Protein AF-A0A421GBT0-F1 (afdb_monomer_lite)

Secondary structure (DSSP, 8-state):
-TT-S------SSHHHHHHHHHHHHHGGG--HHHHHHHHHHS----------HHHHHHHHH-

Sequence (62 aa):
NENVSTVLVGAKTLMQLEQNLKALGAVELITSDVKAKIDALVPFVPQLDCTDQTAIMRSRHL

Foldseek 3Di:
DVVDPDDDDDDPDPVRVVVVVVVVVCVVVCDPVNVVVVCVVDVDDDDDPDPPVVVVVVVVPD

Radius of gyration: 17.0 Å; chains: 1; bounding box: 35×36×31 Å

pLDDT: mean 77.6, std 6.76, range [59.59, 87.81]

Organism: NCBI:txid325452

Structure (mmCIF, N/CA/C/O backbone):
data_AF-A0A421GBT0-F1
#
_entry.id   AF-A0A421GBT0-F1
#
loop_
_atom_site.group_PDB
_atom_site.id
_atom_site.type_symbol
_atom_site.label_atom_id
_atom_site.label_alt_id
_atom_site.label_comp_id
_atom_site.label_asym_id
_atom_site.labe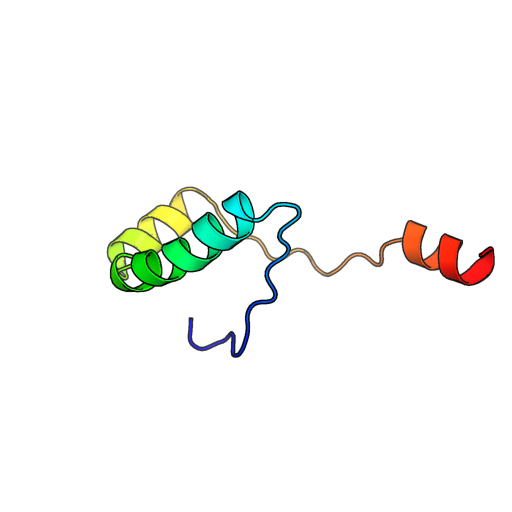l_entity_id
_atom_site.label_seq_id
_atom_site.pdbx_PDB_ins_code
_atom_site.Cartn_x
_atom_site.Cartn_y
_atom_site.Cartn_z
_atom_site.occupancy
_atom_site.B_iso_or_equiv
_atom_site.auth_seq_id
_atom_site.auth_comp_id
_atom_site.auth_asym_id
_atom_site.auth_atom_id
_atom_site.pdbx_PDB_model_num
ATOM 1 N N . ASN A 1 1 ? -9.386 -5.156 -3.488 1.00 65.56 1 ASN A N 1
ATOM 2 C CA . ASN A 1 1 ? -9.208 -6.000 -4.690 1.00 65.56 1 ASN A CA 1
ATOM 3 C C . ASN A 1 1 ? -9.891 -7.316 -4.379 1.00 65.56 1 ASN A C 1
ATOM 5 O O . ASN A 1 1 ? -9.474 -7.959 -3.430 1.00 65.56 1 ASN A O 1
ATOM 9 N N . GLU A 1 2 ? -10.966 -7.662 -5.081 1.00 68.25 2 GLU A N 1
ATOM 10 C CA . GLU A 1 2 ? -11.800 -8.828 -4.736 1.00 68.25 2 GLU A CA 1
ATOM 11 C C . GLU A 1 2 ? -11.096 -10.173 -4.984 1.00 68.25 2 GLU A C 1
ATOM 13 O O . GLU A 1 2 ? -11.492 -11.185 -4.419 1.00 68.25 2 GLU A O 1
ATOM 18 N N . ASN A 1 3 ? -10.003 -10.181 -5.755 1.00 75.06 3 ASN A N 1
ATOM 19 C CA . ASN A 1 3 ? -9.254 -11.394 -6.098 1.00 75.06 3 ASN A CA 1
ATOM 20 C C . ASN A 1 3 ? -8.120 -11.733 -5.111 1.00 75.06 3 ASN A C 1
ATOM 22 O O . ASN A 1 3 ? -7.364 -12.671 -5.352 1.00 75.06 3 ASN A O 1
ATOM 26 N N . VAL A 1 4 ? -7.946 -10.960 -4.032 1.00 73.38 4 VAL A N 1
ATOM 27 C CA . VAL A 1 4 ? -6.851 -11.147 -3.066 1.00 73.38 4 VAL A CA 1
ATOM 28 C C . VAL A 1 4 ? -7.422 -11.197 -1.655 1.00 73.38 4 VAL A C 1
ATOM 30 O O . VAL A 1 4 ? -7.887 -10.184 -1.140 1.00 73.38 4 VAL A O 1
ATOM 33 N N . SER A 1 5 ? -7.370 -12.371 -1.021 1.00 73.69 5 SER A N 1
ATOM 34 C CA . SER A 1 5 ? -7.890 -12.567 0.341 1.00 73.69 5 SER A CA 1
ATOM 35 C C . SER A 1 5 ? -6.941 -12.055 1.429 1.00 73.69 5 SER A C 1
ATOM 37 O O . SER A 1 5 ? -7.406 -11.528 2.434 1.00 73.69 5 SER A O 1
ATOM 39 N N . THR A 1 6 ? -5.624 -12.173 1.222 1.00 78.62 6 THR A N 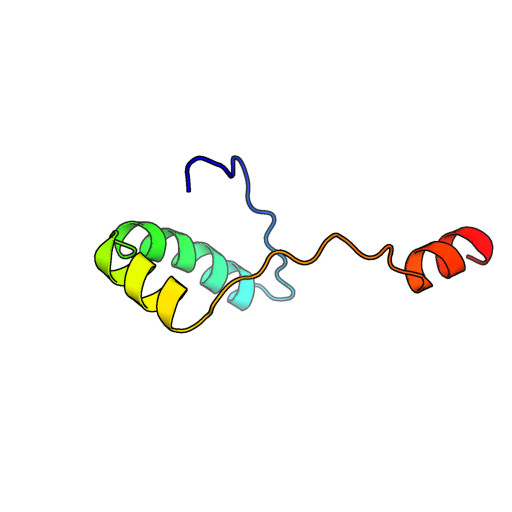1
ATOM 40 C CA . THR A 1 6 ? -4.595 -11.750 2.187 1.00 78.62 6 THR A CA 1
ATOM 41 C C . THR A 1 6 ? -3.349 -11.266 1.450 1.00 78.62 6 THR A C 1
ATOM 43 O O . THR A 1 6 ? -2.918 -11.893 0.484 1.00 78.62 6 THR A O 1
ATOM 46 N N . VAL A 1 7 ? -2.742 -10.177 1.929 1.00 80.06 7 VAL A N 1
ATOM 47 C CA . VAL A 1 7 ? -1.450 -9.669 1.442 1.00 80.06 7 VAL A CA 1
ATOM 48 C C . VAL A 1 7 ? -0.394 -9.902 2.517 1.00 80.06 7 VAL A C 1
ATOM 50 O O . VAL A 1 7 ? -0.569 -9.494 3.664 1.00 80.06 7 VAL A O 1
ATOM 53 N N . LEU A 1 8 ? 0.706 -10.556 2.147 1.00 84.62 8 LEU A N 1
ATOM 54 C CA . LEU A 1 8 ? 1.838 -10.800 3.036 1.00 84.62 8 LEU A CA 1
ATOM 55 C C . LEU A 1 8 ? 2.816 -9.632 2.912 1.00 84.62 8 LEU A C 1
ATOM 57 O O . LEU A 1 8 ? 3.313 -9.351 1.823 1.00 84.62 8 LEU A O 1
ATOM 61 N N . VAL A 1 9 ? 3.068 -8.928 4.016 1.00 83.44 9 VAL A N 1
ATOM 62 C CA . VAL A 1 9 ? 3.883 -7.711 4.004 1.00 83.44 9 VAL A CA 1
ATOM 63 C C . VAL A 1 9 ? 5.179 -7.929 4.777 1.00 83.44 9 VAL A C 1
ATOM 65 O O . VAL A 1 9 ? 5.163 -8.187 5.978 1.00 83.44 9 VAL A O 1
ATOM 68 N N . GLY A 1 10 ? 6.312 -7.799 4.087 1.00 84.00 10 GLY A N 1
ATOM 69 C CA . GLY A 1 10 ? 7.632 -7.821 4.712 1.00 84.00 10 GLY A CA 1
ATOM 70 C C . GLY A 1 10 ? 8.012 -6.449 5.273 1.00 84.00 10 GLY A C 1
ATOM 71 O O . GLY A 1 10 ? 7.929 -5.442 4.573 1.00 84.00 10 GLY A O 1
ATOM 72 N N . ALA A 1 11 ? 8.471 -6.407 6.522 1.00 85.50 11 ALA A N 1
ATOM 73 C CA . ALA A 1 11 ? 9.052 -5.216 7.135 1.00 85.50 11 ALA A CA 1
ATOM 74 C C . ALA A 1 11 ? 10.354 -5.592 7.849 1.00 85.50 11 ALA A C 1
ATOM 76 O O . ALA A 1 11 ? 10.384 -6.537 8.634 1.00 85.50 11 ALA A O 1
ATOM 77 N N . LYS A 1 12 ? 11.436 -4.853 7.580 1.00 82.75 12 LYS A N 1
ATOM 78 C CA . LYS A 1 12 ? 12.734 -5.044 8.248 1.00 82.75 12 LYS A CA 1
ATOM 79 C C . LYS A 1 12 ? 12.851 -4.198 9.517 1.00 82.75 12 LYS A C 1
ATOM 81 O O . LYS A 1 12 ? 13.585 -4.559 10.431 1.00 82.75 12 LYS A O 1
ATOM 86 N N . THR A 1 13 ? 12.152 -3.066 9.573 1.00 85.06 13 THR A N 1
ATOM 87 C CA . THR A 1 13 ? 12.174 -2.126 10.702 1.00 85.06 13 THR A CA 1
ATOM 88 C C . THR A 1 13 ? 10.759 -1.764 11.146 1.00 85.06 13 THR A C 1
ATOM 90 O O . THR A 1 13 ? 9.818 -1.816 10.354 1.00 85.06 13 THR A O 1
ATOM 93 N N . LEU A 1 14 ? 10.604 -1.352 12.410 1.00 84.44 14 LEU A N 1
ATOM 94 C CA . LEU A 1 14 ? 9.313 -0.910 12.962 1.00 84.44 14 LEU A CA 1
ATOM 95 C C . LEU A 1 14 ? 8.698 0.239 12.153 1.00 84.44 14 LEU A C 1
ATOM 97 O O . LEU A 1 14 ? 7.507 0.227 11.872 1.00 84.44 14 LEU A O 1
ATOM 101 N N . MET A 1 15 ? 9.522 1.178 11.686 1.00 87.81 15 MET A N 1
ATOM 102 C CA . MET A 1 15 ? 9.069 2.285 10.843 1.00 87.81 15 MET A CA 1
ATOM 103 C C . MET A 1 15 ? 8.474 1.804 9.508 1.00 87.81 15 MET A C 1
ATOM 105 O O . MET A 1 15 ? 7.472 2.350 9.056 1.00 87.81 15 MET A O 1
ATOM 109 N N . GLN A 1 16 ? 9.053 0.770 8.884 1.00 85.06 16 GLN A N 1
ATOM 110 C CA . GLN A 1 16 ? 8.479 0.174 7.671 1.00 85.06 16 GLN A CA 1
ATOM 111 C C . GLN A 1 16 ? 7.146 -0.512 7.970 1.00 85.06 16 GLN A C 1
ATOM 113 O O . GLN A 1 16 ? 6.210 -0.385 7.189 1.00 85.06 16 GLN A O 1
ATOM 118 N N . LEU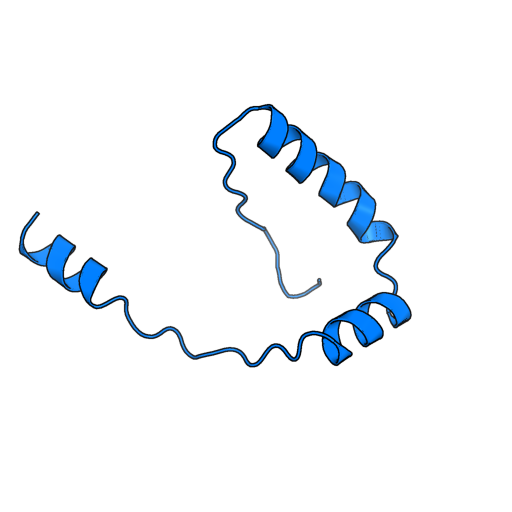 A 1 17 ? 7.033 -1.193 9.114 1.00 86.19 17 LEU A N 1
ATOM 119 C CA . LEU A 1 17 ? 5.770 -1.791 9.541 1.00 86.19 17 LEU A CA 1
ATOM 120 C C . LEU A 1 17 ? 4.685 -0.721 9.739 1.00 86.19 17 LEU A C 1
ATOM 122 O O . LEU A 1 17 ? 3.579 -0.879 9.235 1.00 86.19 17 LEU A O 1
ATOM 126 N N . GLU A 1 18 ? 5.004 0.394 10.400 1.00 86.00 18 GLU A N 1
ATOM 127 C CA . GLU A 1 18 ? 4.074 1.517 10.567 1.00 86.00 18 GLU A CA 1
ATOM 128 C C . GLU A 1 18 ? 3.661 2.144 9.232 1.00 86.00 18 GLU A C 1
ATOM 130 O O . GLU A 1 18 ? 2.491 2.469 9.034 1.00 86.00 18 GLU A O 1
ATOM 135 N N . GLN A 1 19 ? 4.600 2.303 8.295 1.00 85.50 19 GLN A N 1
ATOM 136 C CA . GLN A 1 19 ? 4.292 2.777 6.944 1.00 85.50 19 GLN A CA 1
ATOM 137 C C . GLN A 1 19 ? 3.363 1.810 6.202 1.00 85.50 19 GLN A C 1
ATOM 139 O O . GLN A 1 19 ? 2.386 2.245 5.595 1.00 85.50 19 GLN A O 1
ATOM 144 N N . ASN A 1 20 ? 3.613 0.506 6.310 1.00 86.19 20 ASN A N 1
ATOM 145 C CA . ASN A 1 20 ? 2.774 -0.524 5.708 1.00 86.19 20 ASN A CA 1
ATOM 146 C C . ASN A 1 20 ? 1.359 -0.537 6.308 1.00 86.19 20 ASN A C 1
ATOM 148 O O . ASN A 1 20 ? 0.384 -0.691 5.578 1.00 86.19 20 ASN A O 1
ATOM 152 N N . LEU A 1 21 ? 1.227 -0.312 7.618 1.00 84.25 21 LEU A N 1
ATOM 153 C CA . LEU A 1 21 ? -0.074 -0.185 8.281 1.00 84.25 21 LEU A CA 1
ATOM 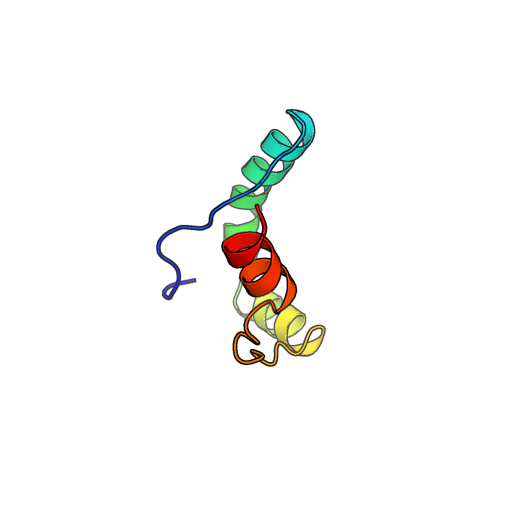154 C C . LEU A 1 21 ? -0.832 1.064 7.816 1.00 84.25 21 LEU A C 1
ATOM 156 O O . LEU A 1 21 ? -2.030 0.992 7.557 1.00 84.25 21 LEU A O 1
ATOM 160 N N . LYS A 1 22 ? -0.142 2.198 7.635 1.00 85.44 22 LYS A N 1
ATOM 161 C CA . LYS A 1 22 ? -0.751 3.423 7.084 1.00 85.44 22 LYS A CA 1
ATOM 162 C C . LYS A 1 22 ? -1.255 3.236 5.650 1.00 85.44 22 LYS 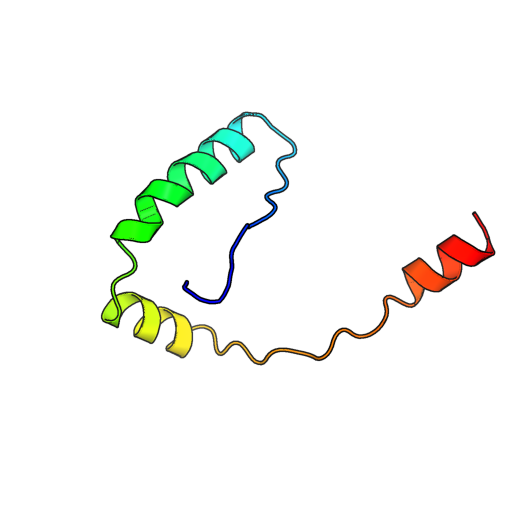A C 1
ATOM 164 O O . LYS A 1 22 ? -2.212 3.902 5.263 1.00 85.44 22 LYS A O 1
ATOM 169 N N . ALA A 1 23 ? -0.668 2.315 4.883 1.00 81.38 23 ALA A N 1
ATOM 170 C CA . ALA A 1 23 ? -1.118 2.005 3.528 1.00 81.38 23 ALA A CA 1
ATOM 171 C C . ALA A 1 23 ? -2.547 1.430 3.485 1.00 81.38 23 ALA A C 1
ATOM 173 O O . ALA A 1 23 ? -3.225 1.577 2.470 1.00 81.38 23 ALA A O 1
ATOM 174 N N . LEU A 1 24 ? -3.051 0.857 4.586 1.00 79.69 24 LEU A N 1
ATOM 175 C CA . LEU A 1 24 ? -4.448 0.415 4.680 1.00 79.69 24 LEU A CA 1
ATOM 176 C C . LEU A 1 24 ? -5.432 1.585 4.529 1.00 79.69 24 LEU A C 1
ATOM 178 O O . LEU A 1 24 ? -6.464 1.427 3.887 1.00 79.69 24 LEU A O 1
ATOM 182 N N . GLY A 1 25 ? -5.085 2.776 5.028 1.00 78.88 25 GLY A N 1
ATOM 183 C CA . GLY A 1 25 ? -5.903 3.983 4.856 1.00 78.88 25 GLY A CA 1
ATOM 184 C C . GLY A 1 25 ? -5.889 4.537 3.427 1.00 78.88 25 GLY A C 1
ATOM 185 O O . GLY A 1 25 ? -6.781 5.286 3.042 1.00 78.88 25 GLY A O 1
ATOM 186 N N . ALA A 1 26 ? -4.909 4.148 2.607 1.00 76.62 26 ALA A N 1
ATOM 187 C CA . ALA A 1 26 ? -4.877 4.523 1.197 1.00 76.62 26 ALA A CA 1
ATOM 188 C C . ALA A 1 26 ? -5.846 3.687 0.347 1.00 76.62 26 ALA A C 1
ATOM 190 O O . ALA A 1 26 ? -6.208 4.117 -0.744 1.00 76.62 26 ALA A O 1
ATOM 191 N N . VAL A 1 27 ? -6.302 2.525 0.835 1.00 75.75 27 VAL A N 1
ATOM 192 C CA . VAL A 1 27 ? -7.245 1.657 0.108 1.00 75.75 27 VAL A CA 1
ATOM 193 C C . VAL A 1 27 ? -8.560 2.384 -0.173 1.00 75.75 27 VAL A C 1
ATOM 195 O O . VAL A 1 27 ? -9.103 2.253 -1.266 1.00 75.75 27 VAL A O 1
ATOM 198 N N . GLU A 1 28 ? -9.028 3.207 0.765 1.00 76.50 28 GLU A N 1
ATOM 199 C CA . GLU A 1 28 ? -10.248 4.009 0.609 1.00 76.50 28 GLU A CA 1
ATOM 200 C C . GLU A 1 28 ? -10.097 5.132 -0.432 1.00 76.50 28 GLU A C 1
ATOM 202 O O . GLU A 1 28 ? -11.078 5.557 -1.039 1.00 76.50 28 GLU A O 1
ATOM 207 N N . LEU A 1 29 ? -8.866 5.589 -0.684 1.00 77.94 29 LEU A N 1
ATOM 208 C CA . LEU A 1 29 ? -8.560 6.651 -1.649 1.00 77.94 29 LEU A CA 1
ATOM 209 C C . LEU A 1 29 ? -8.388 6.121 -3.083 1.00 77.94 29 LEU A C 1
ATOM 211 O O . LEU A 1 29 ? -8.447 6.901 -4.038 1.00 77.94 29 LEU A O 1
ATOM 215 N N . ILE A 1 30 ? -8.192 4.809 -3.260 1.00 77.19 30 ILE A N 1
ATOM 216 C CA . ILE A 1 30 ? -8.051 4.172 -4.577 1.00 77.19 30 ILE A CA 1
ATOM 217 C C . ILE A 1 30 ? -9.449 3.944 -5.169 1.00 77.19 30 ILE A C 1
ATOM 219 O O . ILE A 1 30 ? -9.984 2.836 -5.198 1.00 77.19 30 ILE A O 1
ATOM 223 N N . THR A 1 31 ? -10.051 5.027 -5.656 1.00 79.31 31 THR A N 1
ATOM 224 C CA . THR A 1 31 ? -11.270 4.970 -6.471 1.00 79.31 31 THR A CA 1
ATOM 225 C C . THR A 1 31 ? -10.969 4.404 -7.861 1.00 79.31 31 THR A C 1
ATOM 227 O O . THR A 1 31 ? -9.818 4.374 -8.303 1.00 79.31 31 THR A O 1
ATOM 230 N N . SER A 1 32 ? -12.002 3.974 -8.590 1.00 76.88 32 SER A N 1
ATOM 231 C CA . SER A 1 32 ? -11.853 3.404 -9.938 1.00 76.88 32 SER A CA 1
ATOM 232 C C . SER A 1 32 ? -11.123 4.331 -10.922 1.00 76.88 32 SER A C 1
ATOM 234 O O . SER A 1 32 ? -10.388 3.839 -11.773 1.00 76.88 32 SER A O 1
ATOM 236 N N . ASP A 1 33 ? -11.264 5.655 -10.781 1.00 80.44 33 ASP A N 1
ATOM 237 C CA . ASP A 1 33 ? -10.542 6.652 -11.591 1.00 80.44 33 ASP A CA 1
ATOM 238 C C . ASP A 1 33 ? -9.038 6.679 -11.272 1.00 80.44 33 ASP A C 1
ATOM 240 O O . ASP A 1 33 ? -8.195 6.652 -12.169 1.00 80.44 33 ASP A O 1
ATOM 244 N N . VAL A 1 34 ? -8.688 6.663 -9.982 1.00 82.25 34 VAL A N 1
ATOM 245 C CA . VAL A 1 34 ? -7.289 6.614 -9.535 1.00 82.25 34 VAL A CA 1
ATOM 246 C C . VAL A 1 34 ? -6.648 5.293 -9.951 1.00 82.25 34 VAL A C 1
ATOM 248 O O . VAL A 1 34 ? -5.526 5.285 -10.450 1.00 82.25 34 VAL A O 1
ATOM 251 N N . LYS A 1 35 ? -7.380 4.182 -9.822 1.00 77.69 35 LYS A N 1
ATOM 252 C CA . LYS A 1 35 ? -6.924 2.870 -10.280 1.00 77.69 35 LYS A CA 1
ATOM 253 C C . LYS A 1 35 ? -6.666 2.856 -11.789 1.00 77.69 35 LYS A C 1
ATOM 255 O O . LYS A 1 35 ? -5.601 2.418 -12.202 1.00 77.69 35 LYS A O 1
ATOM 260 N N . ALA A 1 36 ? -7.577 3.406 -12.596 1.00 81.69 36 ALA A N 1
ATOM 261 C CA . ALA A 1 36 ? -7.404 3.480 -14.047 1.00 81.69 36 ALA A CA 1
ATOM 262 C C . ALA A 1 36 ? -6.167 4.302 -14.450 1.00 81.69 36 ALA A C 1
ATOM 264 O O . ALA A 1 36 ? -5.448 3.928 -15.374 1.00 81.69 36 ALA A O 1
ATOM 265 N N . LYS A 1 37 ? -5.875 5.393 -13.729 1.00 84.38 37 LYS A N 1
ATOM 266 C CA . LYS A 1 37 ? -4.648 6.183 -13.932 1.00 84.38 37 LYS A CA 1
ATOM 267 C C . LYS A 1 37 ? -3.388 5.398 -13.575 1.00 84.38 37 LYS A C 1
ATOM 269 O O . LYS A 1 37 ? -2.402 5.486 -14.301 1.00 84.38 37 LYS A O 1
ATOM 274 N N . ILE A 1 38 ? -3.413 4.634 -12.483 1.00 82.75 38 ILE A N 1
ATOM 275 C CA . ILE A 1 38 ? -2.288 3.782 -12.077 1.00 82.75 38 ILE A CA 1
ATOM 276 C C . ILE A 1 38 ? -2.051 2.685 -13.120 1.00 82.75 38 ILE A C 1
ATOM 278 O O . ILE A 1 38 ? -0.920 2.527 -13.570 1.00 82.75 38 ILE A O 1
ATOM 282 N N . ASP A 1 39 ? -3.108 1.998 -13.553 1.00 80.44 39 ASP A N 1
ATOM 283 C CA . ASP A 1 39 ? -3.029 0.922 -14.548 1.00 80.44 39 ASP A CA 1
ATOM 284 C C . ASP A 1 39 ? -2.532 1.445 -15.915 1.00 80.44 39 ASP A C 1
ATOM 286 O O . ASP A 1 39 ? -1.819 0.741 -16.630 1.00 80.44 39 ASP A O 1
ATOM 290 N N . ALA A 1 40 ? -2.850 2.699 -16.267 1.00 82.38 40 ALA A N 1
ATOM 291 C CA . ALA A 1 40 ? -2.348 3.357 -17.477 1.00 82.38 40 ALA A CA 1
ATOM 292 C C . ALA A 1 40 ? -0.870 3.782 -17.379 1.00 82.38 40 ALA A C 1
ATOM 294 O O . ALA A 1 40 ? -0.158 3.758 -18.383 1.00 82.38 40 ALA A O 1
ATOM 295 N N . LEU A 1 41 ? -0.405 4.190 -16.192 1.00 82.31 41 LEU A N 1
ATOM 296 C CA . LEU A 1 41 ? 0.991 4.586 -15.963 1.00 82.31 41 LEU A CA 1
ATOM 297 C C . LEU A 1 41 ? 1.920 3.380 -15.801 1.00 82.31 41 LEU A C 1
ATOM 299 O O . LEU A 1 41 ? 3.078 3.434 -16.213 1.00 82.31 41 LEU A O 1
ATOM 303 N N . VAL A 1 42 ? 1.426 2.305 -15.189 1.00 77.06 42 VAL A N 1
ATOM 304 C CA . VAL A 1 42 ? 2.180 1.081 -14.921 1.00 77.06 42 VAL A CA 1
ATOM 305 C C . VAL A 1 42 ? 1.418 -0.090 -15.536 1.00 77.06 42 VAL A C 1
ATOM 307 O O . VAL A 1 42 ? 0.651 -0.756 -14.839 1.00 77.06 42 VAL A O 1
ATOM 310 N N . PRO A 1 43 ? 1.615 -0.363 -16.839 1.00 73.50 43 PRO A N 1
ATOM 311 C CA . PRO A 1 43 ? 0.993 -1.509 -17.481 1.00 73.50 43 PRO A CA 1
ATOM 312 C C . PRO A 1 43 ? 1.539 -2.794 -16.851 1.00 73.50 43 PRO A C 1
ATOM 314 O O . PRO A 1 43 ? 2.665 -3.218 -17.113 1.00 73.50 43 PRO A O 1
ATOM 317 N N . PHE A 1 44 ? 0.739 -3.409 -15.983 1.00 68.75 44 PHE A N 1
ATOM 318 C CA . PHE A 1 44 ? 1.078 -4.682 -15.365 1.00 68.75 44 PHE A CA 1
ATOM 319 C C . PHE A 1 44 ? 0.802 -5.815 -16.356 1.00 68.75 44 PHE A C 1
ATOM 321 O O . PHE A 1 44 ? -0.347 -6.178 -16.603 1.00 68.75 44 PHE A O 1
ATOM 328 N N . VAL A 1 45 ? 1.868 -6.385 -16.919 1.00 73.94 45 VAL A N 1
ATOM 329 C CA . VAL A 1 45 ? 1.808 -7.649 -17.659 1.00 73.94 45 VAL A CA 1
ATOM 330 C C . VAL A 1 45 ? 2.236 -8.750 -16.689 1.00 73.94 45 VAL A C 1
ATOM 332 O O . VAL A 1 45 ? 3.419 -8.794 -16.341 1.00 73.94 45 VAL A O 1
ATOM 335 N N . PRO A 1 46 ? 1.317 -9.614 -16.217 1.00 67.31 46 PRO A N 1
ATOM 336 C CA . PRO A 1 46 ? 1.688 -10.727 -15.359 1.00 67.31 46 PRO A CA 1
ATOM 337 C C . PRO A 1 46 ? 2.665 -11.623 -16.120 1.00 67.31 46 PRO A C 1
ATOM 339 O O . PRO A 1 46 ? 2.314 -12.225 -17.135 1.00 67.31 46 PRO A O 1
ATOM 342 N N . GLN A 1 47 ? 3.911 -11.673 -15.658 1.00 65.44 47 GLN A N 1
ATOM 343 C CA . GLN A 1 47 ? 4.889 -12.623 -16.166 1.00 65.44 47 GLN A CA 1
ATOM 344 C C . GLN A 1 47 ? 4.646 -13.956 -15.467 1.00 65.44 47 GLN A C 1
ATOM 346 O O . GLN A 1 47 ? 4.471 -13.993 -14.252 1.00 65.44 47 GLN A O 1
ATOM 351 N N . LEU A 1 48 ? 4.597 -15.037 -16.247 1.00 63.94 48 LEU A N 1
ATOM 352 C CA . LEU A 1 48 ? 4.498 -16.388 -15.709 1.00 63.94 48 LEU A CA 1
ATOM 353 C C . LEU A 1 48 ? 5.698 -16.631 -14.791 1.00 63.94 48 LEU A C 1
ATOM 355 O O . LEU A 1 48 ? 6.825 -16.327 -15.190 1.00 63.94 48 LEU A O 1
ATOM 359 N N . ASP A 1 49 ? 5.447 -17.163 -13.596 1.00 61.91 49 ASP A N 1
ATOM 360 C CA . ASP A 1 49 ? 6.466 -17.418 -12.581 1.00 61.91 49 ASP A CA 1
ATOM 361 C C . ASP A 1 49 ? 7.601 -18.265 -13.176 1.00 61.91 49 ASP A C 1
ATOM 363 O O . ASP A 1 49 ? 7.507 -19.489 -13.304 1.00 61.91 49 ASP A O 1
ATOM 367 N N . CYS A 1 50 ? 8.686 -17.612 -13.593 1.00 59.59 50 CYS A N 1
ATOM 368 C CA . CYS A 1 50 ? 9.878 -18.312 -14.030 1.00 59.59 50 CYS A CA 1
ATOM 369 C C . CYS A 1 50 ? 10.503 -18.894 -12.768 1.00 59.59 50 CYS A C 1
ATOM 371 O O . CYS A 1 50 ? 10.860 -18.152 -11.851 1.00 59.59 50 CYS A O 1
ATOM 373 N N . THR A 1 51 ? 10.569 -20.223 -12.690 1.00 63.38 51 THR A N 1
ATOM 374 C CA . THR A 1 51 ? 11.123 -20.917 -11.530 1.00 63.38 51 THR A CA 1
ATOM 375 C C . THR A 1 51 ? 12.495 -20.334 -11.215 1.00 63.38 51 THR A C 1
ATOM 377 O O . THR A 1 51 ? 13.378 -20.340 -12.075 1.00 63.38 51 THR A O 1
ATOM 380 N N . ASP A 1 52 ? 12.670 -19.812 -9.999 1.00 72.69 52 ASP A N 1
ATOM 381 C CA . ASP A 1 52 ? 13.944 -19.245 -9.572 1.00 72.69 52 ASP A CA 1
ATOM 382 C C . ASP A 1 52 ? 15.002 -20.354 -9.609 1.00 72.69 52 ASP A C 1
ATOM 384 O O . ASP A 1 52 ? 15.074 -21.216 -8.730 1.00 72.69 52 ASP A O 1
ATOM 388 N N . GLN A 1 53 ? 15.816 -20.369 -10.668 1.00 72.62 53 GLN A N 1
ATOM 389 C CA . GLN A 1 53 ? 16.843 -21.395 -10.863 1.00 72.62 53 GLN A CA 1
ATOM 390 C C . GLN A 1 53 ? 17.815 -21.421 -9.681 1.00 72.62 53 GLN A C 1
ATOM 392 O O . GLN A 1 53 ? 18.383 -22.466 -9.355 1.00 72.62 53 GLN A O 1
ATOM 397 N N . THR A 1 54 ? 17.970 -20.286 -8.992 1.00 76.38 54 THR A N 1
ATOM 398 C CA . THR A 1 54 ? 18.812 -20.189 -7.805 1.00 76.38 54 THR A CA 1
ATOM 399 C C . THR A 1 54 ? 18.181 -20.874 -6.587 1.00 76.38 54 THR A C 1
ATOM 401 O O . THR A 1 54 ? 18.908 -21.501 -5.819 1.00 76.38 54 THR A O 1
ATOM 404 N N . ALA A 1 55 ? 16.854 -20.863 -6.430 1.00 74.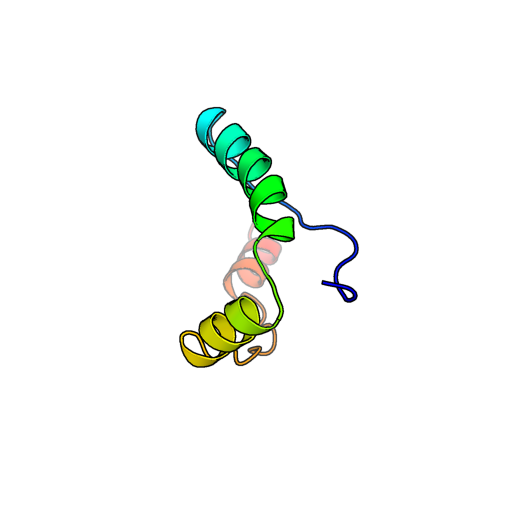94 55 ALA A N 1
ATOM 405 C CA . ALA A 1 55 ? 16.139 -21.679 -5.448 1.00 74.94 55 ALA A CA 1
ATOM 406 C C . ALA A 1 55 ? 16.336 -23.179 -5.708 1.00 74.94 55 ALA A C 1
ATOM 408 O O . ALA A 1 55 ? 16.668 -23.907 -4.775 1.00 74.94 55 ALA A O 1
ATOM 409 N N . ILE A 1 56 ? 16.253 -23.630 -6.969 1.00 78.56 56 ILE A N 1
ATOM 410 C CA . ILE A 1 56 ? 16.517 -25.037 -7.334 1.00 78.56 56 ILE A CA 1
ATOM 411 C C . ILE A 1 56 ? 17.950 -25.439 -6.958 1.00 78.56 56 ILE A C 1
ATOM 413 O O . ILE A 1 56 ? 18.178 -26.512 -6.398 1.00 78.56 56 ILE A O 1
ATOM 417 N N . MET A 1 57 ? 18.929 -24.579 -7.262 1.00 76.25 57 MET A N 1
ATOM 418 C CA . MET A 1 57 ? 20.332 -24.833 -6.930 1.00 76.25 57 MET A CA 1
ATOM 419 C C . MET A 1 57 ? 20.546 -24.933 -5.418 1.00 76.25 57 MET A C 1
ATOM 421 O O . MET A 1 57 ? 21.261 -25.829 -4.975 1.00 76.25 57 MET A O 1
ATOM 425 N N . ARG A 1 58 ? 19.910 -24.061 -4.624 1.00 79.62 58 ARG A N 1
ATOM 426 C CA . ARG A 1 58 ? 19.998 -24.096 -3.157 1.00 79.62 58 ARG A CA 1
ATOM 427 C C . ARG A 1 58 ? 19.404 -25.380 -2.590 1.00 79.62 58 ARG A C 1
ATOM 429 O O . ARG A 1 58 ? 20.100 -26.047 -1.844 1.00 79.62 58 ARG A O 1
ATOM 436 N N . SER A 1 59 ? 18.208 -25.789 -3.022 1.00 76.62 59 SER A N 1
ATOM 437 C CA . SER A 1 59 ? 17.577 -27.041 -2.565 1.00 76.62 59 SER A CA 1
ATOM 438 C C . SER A 1 59 ? 18.391 -28.306 -2.858 1.00 76.62 59 SER A C 1
ATOM 440 O O . SER A 1 59 ? 18.124 -29.346 -2.267 1.00 76.62 59 SER A O 1
ATOM 442 N N . ARG A 1 60 ? 19.343 -28.254 -3.799 1.00 79.31 60 ARG A N 1
ATOM 443 C CA . ARG A 1 60 ? 20.213 -29.389 -4.135 1.00 79.31 60 ARG A CA 1
ATOM 444 C C . ARG A 1 60 ? 21.527 -29.408 -3.343 1.00 79.31 60 ARG A C 1
ATOM 446 O O . ARG A 1 60 ? 22.092 -30.484 -3.184 1.00 79.31 60 ARG A O 1
ATOM 453 N N . HIS A 1 61 ? 22.038 -28.253 -2.916 1.00 75.94 61 HIS A N 1
ATOM 454 C CA . HIS A 1 61 ? 23.416 -28.127 -2.410 1.00 75.94 61 HIS A CA 1
ATOM 455 C C . HIS A 1 61 ? 23.533 -27.570 -0.984 1.00 75.94 61 HIS A C 1
ATOM 457 O O . HIS A 1 61 ? 24.634 -27.593 -0.435 1.00 75.94 61 HIS A O 1
ATOM 463 N N . LEU A 1 62 ? 22.447 -27.050 -0.410 1.00 67.88 62 LEU A N 1
ATOM 464 C CA . LEU A 1 62 ? 22.342 -26.608 0.984 1.00 67.88 62 LEU A CA 1
ATOM 465 C C . LEU A 1 62 ? 21.337 -27.498 1.713 1.00 67.88 62 LEU A C 1
ATOM 467 O O . LEU A 1 62 ? 21.621 -27.831 2.882 1.00 67.88 62 LEU A O 1
#